Protein AF-A0A9W9SV55-F1 (afdb_monomer_lite)

Secondary structure (DSSP, 8-state):
--EEEE-SSSS--SS--HHHHHHHHHHHHTT-EEEEEEE-TT--HHHHHHHHHHHHHHHGGG--EEEEES--SS--GGGHHHHHHHHHHHHHHHHSTT-EEEE--SSPPPTT---SSEE---

InterPro domains:
  IPR021986 Spherulation-specific family 4 [PF12138] (4-113)
  IPR021986 Spherulation-specific family 4 [PTHR35040] (4-114)

Radius of gyration: 14.02 Å; chains: 1; bounding box: 30×27×41 Å

pLDDT: mean 90.69, std 10.26, range [55.62, 98.62]

Structure (mmCIF, N/CA/C/O backbone):
data_AF-A0A9W9SV55-F1
#
_entry.id   AF-A0A9W9SV55-F1
#
loop_
_atom_site.group_PDB
_atom_site.id
_atom_site.type_symbol
_atom_site.label_atom_id
_atom_site.label_alt_id
_atom_site.label_comp_id
_atom_site.label_asym_id
_atom_site.label_entity_id
_atom_site.label_seq_id
_atom_site.pdbx_PDB_ins_code
_atom_site.Cartn_x
_atom_site.Cartn_y
_atom_site.Cartn_z
_atom_site.occupancy
_atom_site.B_iso_or_equiv
_atom_site.auth_seq_id
_atom_site.auth_comp_id
_atom_site.auth_asym_id
_atom_site.auth_atom_id
_atom_site.pdbx_PDB_model_num
ATOM 1 N N . MET A 1 1 ? -12.449 13.318 -0.920 1.00 83.31 1 MET A N 1
ATOM 2 C CA . MET A 1 1 ? -12.155 12.550 0.307 1.00 83.31 1 MET A CA 1
ATOM 3 C C . MET A 1 1 ? -10.672 12.723 0.610 1.00 83.31 1 MET A C 1
ATOM 5 O O . MET A 1 1 ? -9.902 12.507 -0.317 1.00 83.31 1 MET A O 1
ATOM 9 N N . PRO A 1 2 ? -10.253 13.192 1.797 1.00 92.69 2 PRO A N 1
ATOM 10 C CA . PRO A 1 2 ? -8.830 13.351 2.102 1.00 92.69 2 PRO A CA 1
ATOM 11 C C . PRO A 1 2 ? -8.115 11.997 2.193 1.00 92.69 2 PRO A C 1
ATOM 13 O O . PRO A 1 2 ? -8.686 11.036 2.712 1.00 92.69 2 PRO A O 1
ATOM 16 N N . ILE A 1 3 ? -6.866 11.955 1.733 1.00 94.88 3 ILE A N 1
ATOM 17 C CA . ILE A 1 3 ? -5.961 10.811 1.877 1.00 94.88 3 ILE A CA 1
ATOM 18 C C . ILE A 1 3 ? -4.913 11.163 2.939 1.00 94.88 3 ILE A C 1
ATOM 20 O O . ILE A 1 3 ? -4.384 12.274 2.943 1.00 94.88 3 ILE A O 1
ATOM 24 N N . LEU A 1 4 ? -4.641 10.233 3.851 1.00 96.88 4 LEU A N 1
ATOM 25 C CA . LEU A 1 4 ? -3.572 10.307 4.845 1.00 96.88 4 LEU A CA 1
ATOM 26 C C . LEU A 1 4 ? -2.573 9.184 4.576 1.00 96.88 4 LEU A C 1
ATOM 28 O O . LEU A 1 4 ? -2.987 8.082 4.232 1.00 96.88 4 LEU A O 1
ATOM 32 N N . VAL A 1 5 ? -1.283 9.436 4.784 1.00 97.50 5 VAL A N 1
ATOM 33 C CA . VAL A 1 5 ? -0.247 8.397 4.711 1.00 97.50 5 VAL A CA 1
ATOM 34 C C . VAL A 1 5 ? 0.254 8.116 6.124 1.00 97.50 5 VAL A C 1
ATOM 36 O O . VAL A 1 5 ? 0.765 9.012 6.794 1.00 97.50 5 VAL A O 1
ATOM 39 N N . ALA A 1 6 ? 0.075 6.883 6.590 1.00 97.88 6 ALA A N 1
ATOM 40 C CA . ALA A 1 6 ? 0.632 6.400 7.843 1.00 97.88 6 ALA A CA 1
ATOM 41 C C . ALA A 1 6 ? 2.058 5.906 7.589 1.00 97.88 6 ALA A C 1
ATOM 43 O O . ALA A 1 6 ? 2.272 4.961 6.833 1.00 97.88 6 ALA A O 1
ATOM 44 N N . ASN A 1 7 ? 3.030 6.551 8.225 1.00 96.94 7 ASN A N 1
ATOM 45 C CA . ASN A 1 7 ? 4.434 6.170 8.169 1.00 96.94 7 ASN A CA 1
ATOM 46 C C . ASN A 1 7 ? 5.009 6.201 9.591 1.00 96.94 7 ASN A C 1
ATOM 48 O O . ASN A 1 7 ? 5.315 7.275 10.101 1.00 96.94 7 ASN A O 1
ATOM 52 N N . LEU A 1 8 ? 5.109 5.036 10.237 1.00 93.75 8 LEU A N 1
ATOM 53 C CA . LEU A 1 8 ? 5.601 4.940 11.613 1.00 93.75 8 LEU A CA 1
ATOM 54 C C . LEU A 1 8 ? 7.131 4.999 11.651 1.00 93.75 8 LEU A C 1
ATOM 56 O O . LEU A 1 8 ? 7.713 5.890 12.261 1.00 93.75 8 LEU A O 1
ATOM 60 N N . VAL A 1 9 ? 7.780 4.050 10.971 1.00 93.12 9 VAL A N 1
ATOM 61 C CA . VAL A 1 9 ? 9.247 3.893 10.954 1.00 93.12 9 VAL A CA 1
ATOM 62 C C . VAL A 1 9 ? 9.760 3.561 9.548 1.00 93.12 9 VAL A C 1
ATOM 64 O O . VAL A 1 9 ? 10.578 2.662 9.359 1.00 93.12 9 VAL A O 1
ATOM 67 N N . ASN A 1 10 ? 9.249 4.272 8.538 1.00 92.2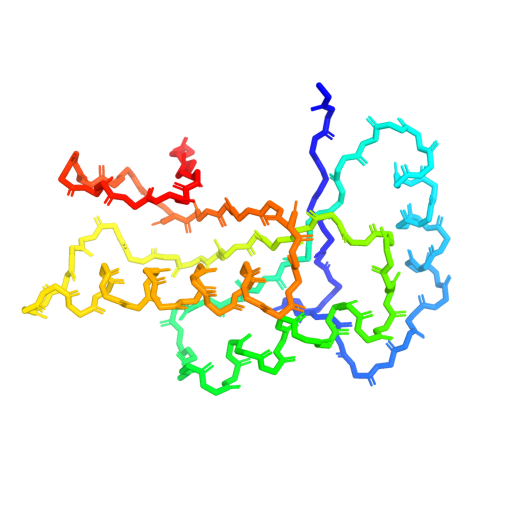5 10 ASN A N 1
ATOM 68 C CA . ASN A 1 10 ? 9.421 3.991 7.101 1.00 92.25 10 ASN A CA 1
ATOM 69 C C . ASN A 1 10 ? 8.839 2.638 6.659 1.00 92.25 10 ASN A C 1
ATOM 71 O O . ASN A 1 10 ? 9.282 2.080 5.656 1.00 92.25 10 ASN A O 1
ATOM 75 N N . ARG A 1 11 ? 7.879 2.116 7.441 1.00 92.38 11 ARG A N 1
ATOM 76 C CA . ARG A 1 11 ? 7.154 0.832 7.319 1.00 92.38 11 ARG A CA 1
ATOM 77 C C . ARG A 1 11 ? 6.121 0.720 8.484 1.00 92.38 11 ARG A C 1
ATOM 79 O O . ARG A 1 11 ? 6.122 1.624 9.331 1.00 92.38 11 ARG A O 1
ATOM 86 N N . PRO A 1 12 ? 5.296 -0.349 8.600 1.00 92.38 12 PRO A N 1
ATOM 87 C CA . PRO A 1 12 ? 4.288 -0.499 9.674 1.00 92.38 12 PRO A CA 1
ATOM 88 C C . PRO A 1 12 ? 4.826 -0.786 11.087 1.00 92.38 12 PRO A C 1
ATOM 90 O O . PRO A 1 12 ? 4.038 -0.857 12.023 1.00 92.38 12 PRO A O 1
ATOM 93 N N . ASP A 1 13 ? 6.143 -0.954 11.241 1.00 93.75 13 ASP A N 1
ATOM 94 C CA . ASP A 1 13 ? 6.787 -1.621 12.385 1.00 93.75 13 ASP A CA 1
ATOM 95 C C . ASP A 1 13 ? 6.397 -3.116 12.492 1.00 93.75 13 ASP A C 1
ATOM 97 O O . ASP A 1 13 ? 5.969 -3.723 11.512 1.00 93.75 13 ASP A O 1
ATOM 101 N N . SER A 1 14 ? 6.653 -3.745 13.638 1.00 93.88 14 SER A N 1
ATOM 102 C CA . SER A 1 14 ? 6.505 -5.184 13.903 1.00 93.88 14 SER A CA 1
ATOM 103 C C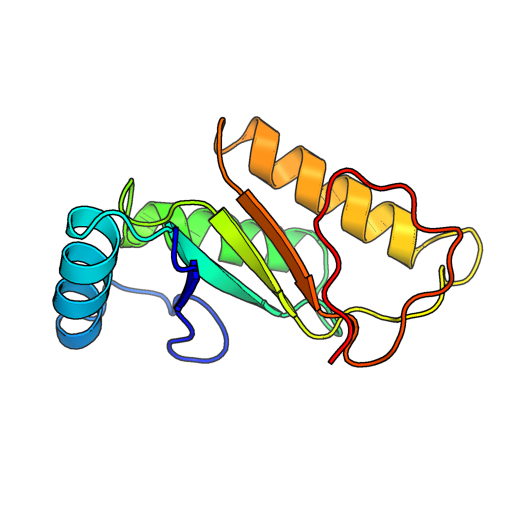 . SER A 1 14 ? 5.415 -5.512 14.928 1.00 93.88 14 SER A C 1
ATOM 105 O O . SER A 1 14 ? 5.117 -6.683 15.162 1.00 93.88 14 SER A O 1
ATOM 107 N N . ALA A 1 15 ? 4.816 -4.490 15.540 1.00 96.38 15 ALA A N 1
ATOM 108 C CA . ALA A 1 15 ? 3.738 -4.604 16.509 1.00 96.38 15 ALA A CA 1
ATOM 109 C C . ALA A 1 15 ? 2.841 -3.364 16.441 1.00 96.38 15 ALA A C 1
ATOM 111 O O . ALA A 1 15 ? 3.250 -2.315 15.948 1.00 96.38 15 ALA A O 1
ATOM 112 N N . VAL A 1 16 ? 1.618 -3.482 16.963 1.00 96.94 16 VAL A N 1
ATOM 113 C CA . VAL A 1 16 ? 0.698 -2.345 17.052 1.00 96.94 16 VAL A CA 1
ATOM 114 C C . VAL A 1 16 ? 1.286 -1.293 17.985 1.00 96.94 16 VAL A C 1
ATOM 116 O O . VAL A 1 16 ? 1.451 -1.537 19.180 1.00 96.94 16 VAL A O 1
ATOM 119 N N . ASP A 1 17 ? 1.533 -0.105 17.449 1.00 95.75 17 ASP A N 1
ATOM 120 C CA . ASP A 1 17 ? 1.794 1.084 18.252 1.00 95.75 17 ASP A CA 1
ATOM 121 C C . ASP A 1 17 ? 0.461 1.695 18.721 1.00 95.75 17 ASP A C 1
ATOM 123 O O . ASP A 1 17 ? -0.383 2.089 17.904 1.00 95.75 17 ASP A O 1
ATOM 127 N N . SER A 1 18 ? 0.253 1.751 20.040 1.00 94.12 18 SER A N 1
ATOM 128 C CA . SER A 1 18 ? -0.992 2.233 20.649 1.00 94.12 18 SER A CA 1
ATOM 129 C C . SER A 1 18 ? -1.252 3.719 20.411 1.00 94.12 18 SER A C 1
ATOM 131 O O . SER A 1 18 ? -2.413 4.124 20.288 1.00 94.12 18 SER A O 1
ATOM 133 N N . ASP A 1 19 ? -0.197 4.529 20.320 1.00 91.94 19 ASP A N 1
ATOM 134 C CA . ASP A 1 19 ? -0.322 5.968 20.096 1.00 91.94 19 ASP A CA 1
ATOM 135 C C . ASP A 1 19 ? -0.810 6.219 18.663 1.00 91.94 19 ASP A C 1
ATOM 137 O O . ASP A 1 19 ? -1.750 6.994 18.432 1.00 91.94 19 ASP A O 1
ATOM 141 N N . TRP A 1 20 ? -0.256 5.478 17.699 1.00 95.31 20 TRP A N 1
ATOM 142 C CA . TRP A 1 20 ? -0.665 5.561 16.296 1.00 95.31 20 TRP A CA 1
ATOM 143 C C . TRP A 1 20 ? -2.001 4.882 16.003 1.00 95.31 20 TRP A C 1
ATOM 145 O O . TRP A 1 20 ? -2.764 5.398 15.181 1.00 95.31 20 TRP A O 1
ATOM 155 N N . GLN A 1 21 ? -2.348 3.791 16.693 1.00 96.75 21 GLN A N 1
ATOM 156 C CA . GLN A 1 21 ? -3.627 3.098 16.494 1.00 96.75 21 GLN A CA 1
ATOM 157 C C . GLN A 1 21 ? -4.817 4.051 16.669 1.00 96.75 21 GLN A C 1
ATOM 159 O O . GLN A 1 21 ? -5.738 4.063 15.845 1.00 96.75 21 GLN A O 1
ATOM 164 N N . GLY A 1 22 ? -4.784 4.907 17.696 1.00 96.12 22 GLY A N 1
ATOM 165 C CA . GLY A 1 22 ? -5.831 5.902 17.925 1.00 96.12 22 GLY A CA 1
ATOM 166 C C . GLY A 1 22 ? -5.923 6.943 16.803 1.00 96.12 22 GLY A C 1
ATOM 167 O O . GLY A 1 22 ? -7.024 7.338 16.414 1.00 96.12 22 GLY A O 1
ATOM 168 N N . VAL A 1 23 ? -4.785 7.386 16.262 1.00 95.69 23 VAL A N 1
ATOM 169 C CA . VAL A 1 23 ? -4.733 8.345 15.144 1.00 95.69 23 VAL A CA 1
ATOM 170 C C . VAL A 1 23 ? -5.290 7.722 13.864 1.00 95.69 23 VAL A C 1
ATOM 172 O O . VAL A 1 23 ? -6.145 8.333 13.217 1.00 95.69 23 VAL A O 1
ATOM 175 N N . ILE A 1 24 ? -4.860 6.502 13.537 1.00 97.50 24 ILE A N 1
ATOM 176 C CA . ILE A 1 24 ? -5.286 5.754 12.347 1.00 97.50 24 ILE A CA 1
ATOM 177 C C . ILE A 1 24 ? -6.794 5.475 12.400 1.00 97.50 24 ILE A C 1
ATOM 179 O O . ILE A 1 24 ? -7.509 5.818 11.459 1.00 97.50 24 ILE A O 1
ATOM 183 N N . THR A 1 25 ? -7.299 4.980 13.535 1.00 97.25 25 THR A N 1
ATOM 184 C CA . THR A 1 25 ? -8.735 4.702 13.737 1.00 97.25 25 THR A CA 1
ATOM 185 C C . THR A 1 25 ? -9.583 5.962 13.551 1.00 97.25 25 THR A C 1
ATOM 187 O O . THR A 1 25 ? -10.591 5.949 12.844 1.00 97.25 25 THR A O 1
ATOM 190 N N . ARG A 1 26 ? -9.172 7.095 14.141 1.00 96.75 26 ARG A N 1
ATOM 191 C CA . ARG A 1 26 ? -9.886 8.371 13.954 1.00 96.75 26 ARG A CA 1
ATOM 192 C C . ARG A 1 26 ? -9.837 8.847 12.505 1.00 96.75 26 ARG A C 1
ATOM 194 O O . ARG A 1 26 ? -10.815 9.424 12.033 1.00 96.75 26 ARG A O 1
ATOM 201 N N . GLY A 1 27 ? -8.716 8.635 11.814 1.00 96.06 27 GLY A N 1
ATOM 202 C CA . GLY A 1 27 ? -8.570 8.931 10.391 1.00 96.06 27 GLY A CA 1
ATOM 203 C C . GLY A 1 27 ? -9.599 8.171 9.558 1.00 96.06 27 GLY A C 1
ATOM 204 O O . GLY A 1 27 ? -10.435 8.807 8.913 1.00 96.06 27 GLY A O 1
ATOM 205 N N . ALA A 1 28 ? -9.580 6.841 9.653 1.00 96.06 28 ALA A N 1
ATOM 206 C CA . ALA A 1 28 ? -10.488 5.949 8.934 1.00 96.06 28 ALA A CA 1
ATOM 207 C C . ALA A 1 28 ? -11.967 6.243 9.251 1.00 96.06 28 ALA A C 1
ATOM 209 O O . ALA A 1 28 ? -12.782 6.409 8.344 1.00 96.06 28 ALA A O 1
ATOM 210 N N . GLY A 1 29 ? -12.306 6.438 10.531 1.00 96.12 29 GLY A N 1
ATOM 211 C CA . GLY A 1 29 ? -13.670 6.761 10.966 1.00 96.12 29 GLY A CA 1
ATOM 212 C C . GLY A 1 29 ? -14.185 8.144 10.535 1.00 96.12 29 GLY A C 1
ATOM 213 O O . GLY A 1 29 ? -15.381 8.405 10.630 1.00 96.12 29 GLY A O 1
ATOM 214 N N . SER A 1 30 ? -13.319 9.037 10.039 1.00 95.06 30 SER A N 1
ATOM 215 C CA . SER A 1 30 ? -13.681 10.411 9.644 1.00 95.06 30 SER A CA 1
ATOM 216 C C . SER A 1 30 ? -13.848 10.588 8.130 1.00 95.06 30 SER A C 1
ATOM 218 O O . SER A 1 30 ? -13.601 11.679 7.612 1.00 95.06 30 SER A O 1
ATOM 220 N N . SER A 1 31 ? -14.238 9.533 7.403 1.00 90.00 31 SER A N 1
ATOM 221 C CA . SER A 1 31 ? -14.341 9.549 5.931 1.00 90.00 31 SER A CA 1
ATOM 222 C C . SER A 1 31 ? -13.035 9.984 5.250 1.00 90.00 31 SER A C 1
ATOM 224 O O . SER A 1 31 ? -13.047 10.767 4.299 1.00 90.00 31 SER A O 1
ATOM 226 N N . LYS A 1 32 ? -11.891 9.527 5.768 1.00 95.81 32 LYS A N 1
ATOM 227 C CA . LYS A 1 32 ? -10.580 9.671 5.123 1.00 95.81 32 LYS A CA 1
ATOM 228 C C . LYS A 1 32 ? -10.077 8.286 4.748 1.00 95.81 32 LYS A C 1
ATOM 230 O O . LYS A 1 32 ? -10.387 7.315 5.430 1.00 95.81 32 LYS A O 1
ATOM 235 N N . ILE A 1 33 ? -9.265 8.215 3.703 1.00 97.12 33 ILE A N 1
ATOM 236 C CA . ILE A 1 33 ? -8.544 6.990 3.353 1.00 97.12 33 ILE A CA 1
ATOM 237 C C . ILE A 1 33 ? -7.167 7.082 4.004 1.00 97.12 33 ILE A C 1
ATOM 239 O O . ILE A 1 33 ? -6.435 8.038 3.749 1.00 97.12 33 ILE A O 1
ATOM 243 N N . VAL A 1 34 ? -6.819 6.118 4.854 1.00 98.31 34 VAL A N 1
ATOM 244 C CA . VAL A 1 34 ? -5.470 5.999 5.421 1.00 98.31 34 VAL A CA 1
ATOM 245 C C . VAL A 1 34 ? -4.699 4.971 4.601 1.00 98.31 34 VAL A C 1
ATOM 247 O O . VAL A 1 34 ? -5.149 3.837 4.465 1.00 98.31 34 VAL A O 1
ATOM 250 N N . LEU A 1 35 ? -3.560 5.366 4.042 1.00 98.62 35 LEU A N 1
ATOM 251 C CA . LEU A 1 35 ? -2.667 4.497 3.282 1.00 98.62 35 LEU A CA 1
ATOM 252 C C . LEU A 1 35 ? -1.451 4.130 4.129 1.00 98.62 35 LEU A C 1
ATOM 254 O O . LEU A 1 35 ? -0.823 5.015 4.709 1.00 98.62 35 LEU A O 1
ATOM 258 N N . GLY A 1 36 ? -1.100 2.849 4.177 1.00 98.50 36 GLY A N 1
ATOM 259 C CA . GLY A 1 36 ? 0.144 2.391 4.788 1.00 98.50 36 GLY A CA 1
ATOM 260 C C . GLY A 1 36 ? 1.345 2.706 3.898 1.00 98.50 36 GLY A C 1
ATOM 261 O O . GLY A 1 36 ? 1.323 2.414 2.704 1.00 98.50 36 GLY A O 1
ATOM 262 N N . TYR A 1 37 ? 2.390 3.305 4.461 1.00 98.00 37 TYR A N 1
ATOM 263 C CA . TYR A 1 37 ? 3.639 3.584 3.754 1.00 98.00 37 TYR A CA 1
ATOM 264 C C . TYR A 1 37 ? 4.453 2.306 3.524 1.00 98.00 37 TYR A C 1
ATOM 266 O O . TYR A 1 37 ? 4.731 1.566 4.473 1.00 98.00 37 TYR A O 1
ATOM 274 N N . VAL A 1 38 ? 4.900 2.083 2.289 1.00 97.81 38 VAL A N 1
ATOM 275 C CA . VAL A 1 38 ? 5.816 0.994 1.930 1.00 97.81 38 VAL A CA 1
ATOM 276 C C . VAL A 1 38 ? 6.939 1.534 1.052 1.00 97.81 38 VAL A C 1
ATOM 278 O O . VAL A 1 38 ? 6.708 2.112 -0.007 1.00 97.81 38 VAL A O 1
ATOM 281 N N . ARG A 1 39 ? 8.179 1.315 1.486 1.00 94.62 39 ARG A N 1
ATOM 282 C CA . ARG A 1 39 ? 9.384 1.720 0.759 1.00 94.62 39 ARG A CA 1
ATOM 283 C C . ARG A 1 39 ? 9.682 0.738 -0.376 1.00 94.62 39 ARG A C 1
ATOM 285 O O . ARG A 1 39 ? 9.750 -0.461 -0.124 1.00 94.62 39 ARG A O 1
ATOM 292 N N . THR A 1 40 ? 9.922 1.209 -1.601 1.00 91.94 40 THR A N 1
ATOM 293 C CA . THR A 1 40 ? 10.171 0.312 -2.753 1.00 91.94 40 THR A CA 1
ATOM 294 C C . THR A 1 40 ? 11.603 0.343 -3.292 1.00 91.94 40 THR A C 1
ATOM 296 O O . THR A 1 40 ? 12.086 -0.684 -3.769 1.00 91.94 40 THR A O 1
ATOM 299 N N . GLY A 1 41 ? 12.326 1.461 -3.151 1.00 80.56 41 GLY A N 1
ATOM 300 C CA . GLY A 1 41 ? 13.585 1.733 -3.864 1.00 80.56 41 GLY A CA 1
ATOM 301 C C . GLY A 1 41 ? 14.757 0.763 -3.635 1.00 80.56 41 GLY A C 1
ATOM 302 O O . GLY A 1 41 ? 15.659 0.694 -4.470 1.00 80.56 41 GLY A O 1
ATOM 303 N N . TYR A 1 42 ? 14.748 -0.025 -2.552 1.00 70.75 42 TYR A N 1
ATOM 304 C CA . TYR A 1 42 ? 15.847 -0.939 -2.183 1.00 70.75 42 TYR A CA 1
ATOM 305 C C . TYR A 1 42 ? 15.397 -2.351 -1.788 1.00 70.75 42 TYR A C 1
ATOM 307 O O . TYR A 1 42 ? 16.224 -3.174 -1.391 1.00 70.75 42 TYR A O 1
ATOM 315 N N . LEU A 1 43 ? 14.096 -2.633 -1.844 1.00 72.38 43 LEU A N 1
ATOM 316 C CA . LEU A 1 43 ? 13.528 -3.866 -1.307 1.00 72.38 43 LEU A CA 1
ATOM 317 C C . LEU A 1 43 ? 13.236 -4.868 -2.428 1.00 72.38 43 LEU A C 1
ATOM 319 O O . LEU A 1 43 ? 12.791 -4.509 -3.515 1.00 72.38 43 LEU A O 1
ATOM 323 N N . GLY A 1 44 ? 13.480 -6.152 -2.159 1.00 88.06 44 GLY A N 1
ATOM 324 C CA . GLY A 1 44 ? 12.951 -7.231 -2.995 1.00 88.06 44 GLY A CA 1
ATOM 325 C C . GLY A 1 44 ? 11.437 -7.372 -2.809 1.00 88.06 44 GLY A C 1
ATOM 326 O O . GLY A 1 44 ? 10.904 -6.980 -1.771 1.00 88.06 44 GLY A O 1
ATOM 327 N N . THR A 1 45 ? 10.751 -7.983 -3.780 1.00 94.06 45 THR A N 1
ATOM 328 C CA . THR A 1 45 ? 9.285 -8.163 -3.763 1.00 94.06 45 THR A CA 1
ATOM 329 C C . THR A 1 45 ? 8.773 -8.774 -2.461 1.00 94.06 45 THR A C 1
ATOM 331 O O . THR A 1 45 ? 7.840 -8.239 -1.879 1.00 94.06 45 THR A O 1
ATOM 334 N N . ALA A 1 46 ? 9.441 -9.805 -1.938 1.00 95.12 46 ALA A N 1
ATOM 335 C CA . ALA A 1 46 ? 9.045 -10.465 -0.692 1.00 95.12 46 ALA A CA 1
ATOM 336 C C . ALA A 1 46 ? 8.982 -9.510 0.513 1.00 95.12 46 ALA A C 1
ATOM 338 O O . ALA A 1 46 ? 8.113 -9.647 1.366 1.00 95.12 46 ALA A O 1
ATOM 339 N N . ARG A 1 47 ? 9.883 -8.521 0.583 1.00 94.81 47 ARG A N 1
ATOM 340 C CA . ARG A 1 47 ? 9.880 -7.548 1.680 1.00 94.81 47 ARG A CA 1
ATOM 341 C C . ARG A 1 47 ? 8.780 -6.500 1.505 1.00 94.81 47 ARG A C 1
ATOM 343 O O . ARG A 1 47 ? 8.193 -6.070 2.490 1.00 94.81 47 ARG A O 1
ATOM 350 N N . ILE A 1 48 ? 8.491 -6.117 0.262 1.00 97.69 48 ILE A N 1
ATOM 351 C CA . ILE A 1 48 ? 7.370 -5.225 -0.058 1.00 97.69 48 ILE A CA 1
ATOM 352 C C . ILE A 1 48 ? 6.045 -5.902 0.318 1.00 97.69 48 ILE A C 1
ATOM 354 O O . ILE A 1 48 ? 5.214 -5.281 0.968 1.00 97.69 48 ILE A O 1
ATOM 358 N N . GLU A 1 49 ? 5.873 -7.177 -0.035 1.00 98.19 49 GLU A N 1
ATOM 359 C CA . GLU A 1 49 ? 4.708 -7.990 0.344 1.00 98.19 49 GLU A CA 1
ATOM 360 C C . GLU A 1 49 ? 4.554 -8.103 1.865 1.00 98.19 49 GLU A C 1
ATOM 362 O O . GLU A 1 49 ? 3.466 -7.865 2.384 1.00 98.19 49 GLU A O 1
ATOM 367 N N . GLU A 1 50 ? 5.649 -8.387 2.580 1.00 97.50 50 GLU A N 1
ATOM 368 C CA . GLU A 1 50 ? 5.659 -8.448 4.046 1.00 97.50 50 GLU A CA 1
ATOM 369 C C . GLU A 1 50 ? 5.172 -7.132 4.666 1.00 97.50 50 GLU A C 1
ATOM 371 O O . GLU A 1 50 ? 4.309 -7.148 5.542 1.00 97.50 50 GLU A O 1
ATOM 376 N N . ASP A 1 51 ? 5.687 -5.990 4.202 1.00 98.19 51 ASP A N 1
ATOM 377 C CA . ASP A 1 51 ? 5.288 -4.688 4.737 1.00 98.19 51 ASP A CA 1
ATOM 378 C C . ASP A 1 51 ? 3.830 -4.340 4.351 1.00 98.19 51 ASP A C 1
ATOM 380 O O . ASP A 1 51 ? 3.113 -3.775 5.177 1.00 98.19 51 ASP A O 1
ATOM 384 N N . ILE A 1 52 ? 3.351 -4.715 3.152 1.00 98.50 52 ILE A N 1
ATOM 385 C CA . ILE A 1 52 ? 1.928 -4.585 2.770 1.00 98.50 52 ILE A CA 1
ATOM 386 C C . ILE A 1 52 ? 1.054 -5.354 3.762 1.00 98.50 52 ILE A C 1
ATOM 388 O O . ILE A 1 52 ? 0.159 -4.775 4.376 1.00 98.50 52 ILE A O 1
ATOM 392 N N . ASP A 1 53 ? 1.314 -6.647 3.942 1.00 98.44 53 ASP A N 1
ATOM 393 C CA . ASP A 1 53 ? 0.466 -7.510 4.764 1.00 98.44 53 ASP A CA 1
ATOM 394 C C . ASP A 1 53 ? 0.551 -7.152 6.248 1.00 98.44 53 ASP A C 1
ATOM 396 O O . ASP A 1 53 ? -0.437 -7.278 6.977 1.00 98.44 53 ASP A O 1
ATOM 400 N N . MET A 1 54 ? 1.697 -6.641 6.701 1.00 98.50 54 MET A N 1
ATOM 401 C CA . MET A 1 54 ? 1.871 -6.187 8.076 1.00 98.50 54 MET A CA 1
ATOM 402 C C . MET A 1 54 ? 0.992 -4.969 8.393 1.00 98.50 54 MET A C 1
ATOM 404 O O . MET A 1 54 ? 0.401 -4.925 9.471 1.00 98.50 54 MET A O 1
ATOM 408 N N . TRP A 1 55 ? 0.803 -4.025 7.461 1.00 98.62 55 TRP A N 1
ATOM 409 C CA . TRP A 1 55 ? -0.142 -2.915 7.668 1.00 98.62 55 TRP A CA 1
ATOM 410 C C . TRP A 1 55 ? -1.558 -3.414 7.971 1.00 98.62 55 TRP A C 1
ATOM 412 O O . TRP A 1 55 ? -2.169 -2.985 8.954 1.00 98.62 55 TRP A O 1
ATOM 422 N N . TYR A 1 56 ? -2.061 -4.349 7.165 1.00 98.50 56 TYR A N 1
ATOM 423 C CA . TYR A 1 56 ? -3.397 -4.918 7.358 1.00 98.50 56 TYR A CA 1
ATOM 424 C C . TYR A 1 56 ? -3.467 -5.841 8.577 1.00 98.50 56 TYR A C 1
ATOM 426 O O . TYR A 1 56 ? -4.482 -5.859 9.266 1.00 98.50 56 TYR A O 1
ATOM 434 N N . THR A 1 57 ? -2.387 -6.551 8.905 1.00 98.31 57 THR A N 1
ATOM 435 C CA . THR A 1 57 ? -2.316 -7.395 10.108 1.00 98.31 57 THR A CA 1
ATOM 436 C C . THR A 1 57 ? -2.410 -6.563 11.387 1.00 98.31 57 THR A C 1
ATOM 438 O O . THR A 1 57 ? -3.129 -6.936 12.313 1.00 98.31 57 THR A O 1
ATOM 441 N N . LEU A 1 58 ? -1.702 -5.432 11.453 1.00 98.25 58 LEU A N 1
ATOM 442 C CA . LEU A 1 58 ? -1.630 -4.607 12.661 1.00 98.25 58 LEU A CA 1
ATOM 443 C C . LEU A 1 58 ? -2.836 -3.670 12.819 1.00 98.25 58 LEU A C 1
ATOM 445 O O . LEU A 1 58 ? -3.294 -3.443 13.940 1.00 98.25 58 LEU A O 1
ATOM 449 N N . TYR A 1 59 ? -3.359 -3.123 11.719 1.00 98.06 59 TYR A N 1
ATOM 450 C CA . TYR A 1 59 ? -4.357 -2.044 11.767 1.00 98.06 59 TYR A CA 1
ATOM 451 C C . TYR A 1 59 ? -5.693 -2.379 11.085 1.00 98.06 59 TYR A C 1
ATOM 453 O O . TYR A 1 59 ? -6.660 -1.622 11.242 1.00 98.06 59 TYR A O 1
ATOM 461 N N . GLY A 1 60 ? -5.782 -3.525 10.401 1.00 96.44 60 GLY A N 1
ATOM 462 C CA . GLY A 1 60 ? -7.013 -4.059 9.819 1.00 96.44 60 GLY A CA 1
ATOM 463 C C . GLY A 1 60 ? -7.657 -3.129 8.794 1.00 96.44 60 GLY A C 1
ATOM 464 O O . GLY A 1 60 ? -6.982 -2.431 8.039 1.00 96.44 60 GLY A O 1
ATOM 465 N N . GLU A 1 61 ? -8.989 -3.080 8.816 1.00 95.88 61 GLU A N 1
ATOM 466 C CA . GLU A 1 61 ? -9.820 -2.276 7.905 1.00 95.88 61 GLU A CA 1
ATOM 467 C C . GLU A 1 61 ? -9.607 -0.758 8.034 1.00 95.88 61 GLU A C 1
ATOM 469 O O . GLU A 1 61 ? -10.081 0.009 7.197 1.00 95.88 61 GLU A O 1
ATOM 474 N N . ASN A 1 62 ? -8.879 -0.294 9.058 1.00 97.56 62 ASN A N 1
ATOM 475 C CA . ASN A 1 62 ? -8.515 1.119 9.154 1.00 97.56 62 ASN A CA 1
ATOM 476 C C . ASN A 1 62 ? -7.453 1.525 8.120 1.00 97.56 62 ASN A C 1
ATOM 478 O O . ASN A 1 62 ? -7.220 2.720 7.932 1.00 97.56 62 ASN A O 1
ATOM 482 N N . ILE A 1 63 ? -6.810 0.557 7.462 1.00 98.44 63 ILE A N 1
ATOM 483 C CA . ILE A 1 63 ? -5.946 0.780 6.306 1.00 98.44 63 ILE A CA 1
ATOM 484 C C . ILE A 1 63 ? -6.789 0.612 5.047 1.00 98.44 63 ILE A C 1
ATOM 486 O O . ILE A 1 63 ? -7.261 -0.473 4.725 1.00 98.44 63 ILE A O 1
ATOM 490 N N . GLY A 1 64 ? -6.975 1.710 4.323 1.00 97.81 64 GLY A N 1
ATOM 491 C CA . GLY A 1 64 ? -7.717 1.725 3.067 1.00 97.81 64 GLY A CA 1
ATOM 492 C C . GLY A 1 64 ? -6.849 1.445 1.843 1.00 97.81 64 GLY A C 1
ATOM 493 O O . GLY A 1 64 ? -7.371 1.401 0.734 1.00 97.81 64 GLY A O 1
ATOM 494 N N . GLY A 1 65 ? -5.532 1.308 1.993 1.00 98.19 65 GLY A N 1
ATOM 495 C CA . GLY A 1 65 ? -4.634 1.092 0.866 1.00 98.19 65 GLY A CA 1
ATOM 496 C C . GLY A 1 65 ? -3.158 1.236 1.210 1.00 98.19 65 GLY A C 1
ATOM 497 O O . GLY A 1 65 ? -2.785 1.355 2.374 1.00 98.19 65 GLY A O 1
ATOM 498 N N . ILE A 1 66 ? -2.321 1.256 0.176 1.00 98.44 66 ILE A N 1
ATOM 499 C CA . ILE A 1 66 ? -0.864 1.339 0.282 1.00 98.44 66 ILE A CA 1
ATOM 500 C C . ILE A 1 66 ? -0.333 2.528 -0.520 1.00 98.44 66 ILE A C 1
ATOM 502 O O . ILE A 1 66 ? -0.749 2.781 -1.654 1.00 98.44 66 ILE A O 1
ATOM 506 N N . PHE A 1 67 ? 0.600 3.251 0.091 1.00 97.69 67 PHE A N 1
ATOM 507 C CA . PHE A 1 67 ? 1.411 4.287 -0.530 1.00 97.69 67 PHE A CA 1
ATOM 508 C C . PHE A 1 67 ? 2.828 3.739 -0.726 1.00 97.69 67 PHE A C 1
ATOM 510 O O . PHE A 1 67 ? 3.577 3.569 0.236 1.00 97.69 67 PHE A O 1
ATOM 517 N N . PHE A 1 68 ? 3.171 3.435 -1.972 1.00 96.12 68 PHE A N 1
ATOM 518 C CA . PHE A 1 68 ? 4.496 3.011 -2.395 1.00 96.12 68 PHE A CA 1
ATOM 519 C C . PHE A 1 68 ? 5.386 4.233 -2.593 1.00 96.12 68 PHE A C 1
ATOM 521 O O . PHE A 1 68 ? 5.091 5.082 -3.430 1.00 96.12 68 PHE A O 1
ATOM 528 N N . ASP A 1 69 ? 6.479 4.313 -1.846 1.00 94.69 69 ASP A N 1
ATOM 529 C CA . ASP A 1 69 ? 7.425 5.423 -1.921 1.00 94.69 69 ASP A CA 1
ATOM 530 C C . ASP A 1 69 ? 8.768 4.997 -2.513 1.00 94.69 69 ASP A C 1
ATOM 532 O O . ASP A 1 69 ? 9.095 3.804 -2.579 1.00 94.69 69 ASP A O 1
ATOM 536 N N . GLU A 1 70 ? 9.556 5.994 -2.911 1.00 92.25 70 GLU A N 1
ATOM 537 C CA . GLU A 1 70 ? 10.865 5.828 -3.547 1.00 92.25 70 GLU A CA 1
ATOM 538 C C . GLU A 1 70 ? 10.816 5.009 -4.843 1.00 92.25 70 GLU A C 1
ATOM 540 O O . GLU A 1 70 ? 11.704 4.198 -5.123 1.00 92.25 70 GLU A O 1
ATOM 545 N N . GLY A 1 71 ? 9.759 5.205 -5.631 1.00 89.88 71 GLY A N 1
ATOM 546 C CA . GLY A 1 71 ? 9.705 4.661 -6.978 1.00 89.88 71 GLY A CA 1
ATOM 547 C C . GLY A 1 71 ? 10.785 5.282 -7.868 1.00 89.88 71 GLY A C 1
ATOM 548 O O . GLY A 1 71 ? 11.122 6.453 -7.753 1.00 89.88 71 GLY A O 1
ATOM 549 N N . TRP A 1 72 ? 11.309 4.494 -8.792 1.00 89.25 72 TRP A N 1
ATOM 550 C CA . TRP A 1 72 ? 12.093 4.945 -9.934 1.00 89.25 72 TRP A CA 1
ATOM 551 C C . TRP A 1 72 ? 11.191 5.569 -11.016 1.00 89.25 72 TRP A C 1
ATOM 553 O O . TRP A 1 72 ? 10.205 4.928 -11.404 1.00 89.25 72 TRP A O 1
ATOM 563 N N . PRO A 1 73 ? 11.521 6.774 -11.525 1.00 85.94 73 PRO A N 1
ATOM 564 C CA . PRO A 1 73 ? 10.738 7.481 -12.544 1.00 85.94 73 PRO A CA 1
ATOM 565 C C . PRO A 1 73 ? 10.891 6.907 -13.962 1.00 85.94 73 PRO A C 1
ATOM 567 O O . PRO A 1 73 ? 10.060 7.177 -14.831 1.00 85.94 73 PRO A O 1
ATOM 570 N N . GLU A 1 74 ? 11.938 6.121 -14.226 1.00 86.00 74 GLU A N 1
ATOM 571 C CA . GLU A 1 74 ? 12.175 5.405 -15.483 1.00 86.00 74 GLU A CA 1
ATOM 572 C C . GLU A 1 74 ? 11.639 3.969 -15.445 1.00 86.00 74 GLU A C 1
ATOM 574 O O . GLU A 1 74 ? 11.540 3.386 -14.375 1.00 86.00 74 GLU A O 1
ATOM 579 N N . CYS A 1 75 ? 11.350 3.344 -16.593 1.00 84.94 75 CYS A N 1
ATOM 580 C CA . CYS A 1 75 ? 10.877 1.945 -16.656 1.00 84.94 75 CYS A CA 1
ATOM 581 C C . CYS A 1 75 ? 11.894 0.887 -16.185 1.00 84.94 75 CYS A C 1
ATOM 583 O O . CYS A 1 75 ? 11.511 -0.250 -15.886 1.00 84.94 75 CYS A O 1
ATOM 585 N N . GLY A 1 76 ? 13.183 1.232 -16.149 1.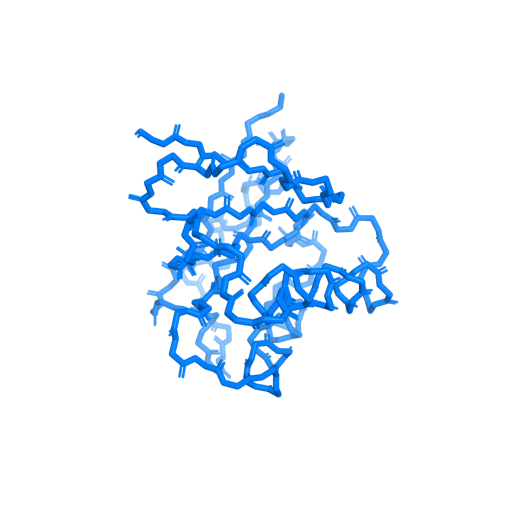00 87.06 76 GLY A N 1
ATOM 586 C CA . GLY A 1 76 ? 14.285 0.281 -16.009 1.00 87.06 76 GLY A CA 1
ATOM 587 C C . GLY A 1 76 ? 14.526 -0.546 -17.281 1.00 87.06 76 GLY A C 1
ATOM 588 O O . GLY A 1 76 ? 13.712 -0.558 -18.205 1.00 87.06 76 GLY A O 1
ATOM 589 N N . ALA A 1 77 ? 15.662 -1.250 -17.336 1.00 90.12 77 ALA A N 1
ATOM 590 C CA . ALA A 1 77 ? 15.952 -2.185 -18.427 1.00 90.12 77 ALA A CA 1
ATOM 591 C C . ALA A 1 77 ? 14.865 -3.271 -18.500 1.00 90.12 77 ALA A C 1
ATOM 593 O O . ALA A 1 77 ? 14.434 -3.775 -17.462 1.00 90.12 77 ALA A O 1
ATOM 594 N N . ASP A 1 78 ? 14.405 -3.587 -19.712 1.00 89.50 78 ASP A N 1
ATOM 595 C CA . ASP A 1 78 ? 13.327 -4.552 -19.971 1.00 89.50 78 ASP A CA 1
ATOM 596 C C . ASP A 1 78 ? 12.057 -4.312 -19.128 1.00 89.50 78 ASP A C 1
ATOM 598 O O . ASP A 1 78 ? 11.382 -5.251 -18.710 1.00 89.50 78 ASP A O 1
ATOM 602 N N . ASN A 1 79 ? 11.725 -3.041 -18.855 1.00 86.81 79 ASN A N 1
ATOM 603 C CA . ASN A 1 79 ? 10.574 -2.627 -18.042 1.00 86.81 79 ASN A CA 1
ATOM 604 C C . ASN A 1 79 ? 10.576 -3.175 -16.607 1.00 86.81 79 ASN A C 1
ATOM 606 O O . ASN A 1 79 ? 9.516 -3.311 -15.993 1.00 86.81 79 ASN A O 1
ATOM 610 N N . LYS A 1 80 ? 11.750 -3.483 -16.047 1.00 89.62 80 LYS A N 1
ATOM 611 C CA . LYS A 1 80 ? 11.888 -4.067 -14.706 1.00 89.62 80 LYS A CA 1
ATOM 612 C C . LYS A 1 80 ? 11.097 -3.321 -13.621 1.00 89.62 80 LYS A C 1
ATOM 614 O O . LYS A 1 80 ? 10.449 -3.969 -12.801 1.00 89.62 80 LYS A O 1
AT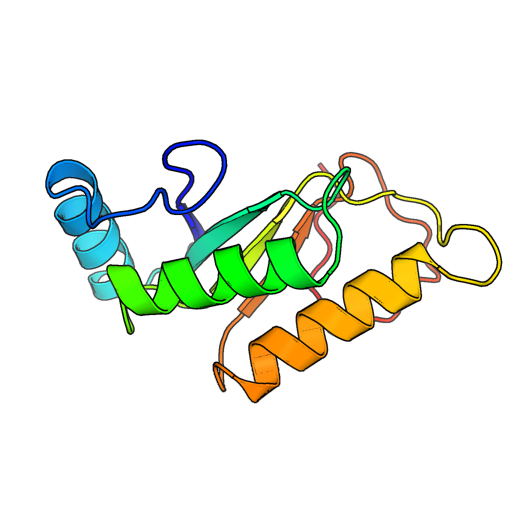OM 619 N N . TYR A 1 81 ? 11.146 -1.990 -13.591 1.00 89.62 81 TYR A N 1
ATOM 620 C CA . TYR A 1 81 ? 10.490 -1.195 -12.545 1.00 89.62 81 TYR A CA 1
ATOM 621 C C . TYR A 1 81 ? 8.981 -1.093 -12.777 1.00 89.62 81 TYR A C 1
ATOM 623 O O . TYR A 1 81 ? 8.205 -1.312 -11.852 1.00 89.62 81 TYR A O 1
ATOM 631 N N . ALA A 1 82 ? 8.548 -0.908 -14.026 1.00 87.56 82 ALA A N 1
ATOM 632 C CA . ALA A 1 82 ? 7.128 -0.978 -14.373 1.00 87.56 82 ALA A CA 1
ATOM 633 C C . ALA A 1 82 ? 6.515 -2.352 -14.051 1.00 87.56 82 ALA A C 1
ATOM 635 O O . ALA A 1 82 ? 5.414 -2.432 -13.503 1.00 87.56 82 ALA A O 1
ATOM 636 N N . GLY A 1 83 ? 7.252 -3.433 -14.322 1.00 90.38 83 GLY A N 1
ATOM 637 C CA . GLY A 1 83 ? 6.866 -4.795 -13.962 1.00 90.38 83 GLY A CA 1
ATOM 638 C C . GLY A 1 83 ? 6.740 -4.991 -12.450 1.00 90.38 83 GLY A C 1
ATOM 639 O O . GLY A 1 83 ? 5.768 -5.596 -11.999 1.00 90.38 83 GLY A O 1
ATOM 640 N N . LEU A 1 84 ? 7.665 -4.429 -11.663 1.00 92.31 84 LEU A N 1
ATOM 641 C CA . LEU A 1 84 ? 7.579 -4.429 -10.201 1.00 92.31 84 LEU A CA 1
ATOM 642 C C . LEU A 1 84 ? 6.313 -3.714 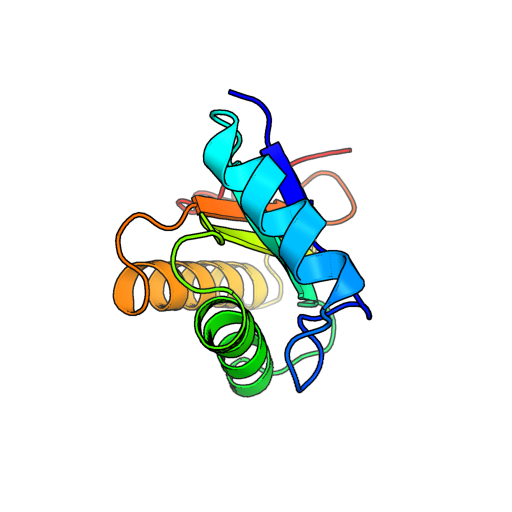-9.714 1.00 92.31 84 LEU A C 1
ATOM 644 O O . LEU A 1 84 ? 5.578 -4.281 -8.911 1.00 92.31 84 LEU A O 1
ATOM 648 N N . TYR A 1 85 ? 6.032 -2.505 -10.204 1.00 91.56 85 TYR A N 1
ATOM 649 C CA . TYR A 1 85 ? 4.862 -1.739 -9.761 1.00 91.56 85 TYR A CA 1
ATOM 650 C C . TYR A 1 85 ? 3.556 -2.438 -10.118 1.00 91.56 85 TYR A C 1
ATOM 652 O O . TYR A 1 85 ? 2.671 -2.561 -9.271 1.00 91.56 85 TYR A O 1
ATOM 660 N N . LYS A 1 86 ? 3.461 -2.987 -11.335 1.00 92.19 86 LYS A N 1
ATOM 661 C CA . LYS A 1 86 ? 2.328 -3.833 -11.710 1.00 92.19 86 LYS A CA 1
ATOM 662 C C . LYS A 1 86 ? 2.174 -5.007 -10.743 1.00 92.19 86 LYS A C 1
ATOM 664 O O . LYS A 1 86 ? 1.077 -5.254 -10.253 1.00 92.19 86 LYS A O 1
ATOM 669 N N . TYR A 1 87 ? 3.268 -5.705 -10.453 1.00 94.75 87 TYR A N 1
ATOM 670 C CA . TYR A 1 87 ? 3.252 -6.866 -9.575 1.00 94.75 87 TYR A CA 1
ATOM 671 C C . TYR A 1 87 ? 2.761 -6.528 -8.160 1.00 94.75 87 TYR A C 1
ATOM 673 O O . TYR A 1 87 ? 1.861 -7.196 -7.656 1.00 94.75 87 TYR A O 1
ATOM 681 N N . ILE A 1 88 ? 3.298 -5.482 -7.526 1.00 96.06 88 ILE A N 1
ATOM 682 C CA . ILE A 1 88 ? 2.923 -5.115 -6.148 1.00 96.06 88 ILE A CA 1
ATOM 683 C C . ILE A 1 88 ? 1.510 -4.520 -6.075 1.00 96.06 88 ILE A C 1
ATOM 685 O O . ILE A 1 88 ? 0.814 -4.716 -5.077 1.00 96.06 88 ILE A O 1
ATOM 689 N N . ASN A 1 89 ? 1.043 -3.861 -7.143 1.00 95.81 89 ASN A N 1
ATOM 690 C CA . ASN A 1 89 ? -0.357 -3.466 -7.271 1.00 95.81 89 ASN A CA 1
ATOM 691 C C . ASN A 1 89 ? -1.264 -4.692 -7.309 1.00 95.81 89 ASN A C 1
ATOM 693 O O . ASN A 1 89 ? -2.152 -4.817 -6.470 1.00 95.81 89 ASN A O 1
ATOM 697 N N . ASP A 1 90 ? -1.008 -5.614 -8.238 1.00 96.56 90 ASP A N 1
ATOM 698 C CA . ASP A 1 90 ? -1.806 -6.828 -8.404 1.00 96.56 90 ASP A CA 1
ATOM 699 C C . ASP A 1 90 ? -1.798 -7.670 -7.119 1.00 96.56 90 ASP A C 1
ATOM 701 O O . ASP A 1 90 ? -2.843 -8.178 -6.708 1.00 96.56 90 ASP A O 1
ATOM 705 N N . TYR A 1 91 ? -0.644 -7.769 -6.445 1.00 98.06 91 TYR A N 1
ATOM 706 C CA . TYR A 1 91 ? -0.525 -8.397 -5.131 1.00 98.06 91 TYR A CA 1
ATOM 707 C C . TYR A 1 91 ? -1.473 -7.745 -4.125 1.00 98.06 91 TYR A C 1
ATOM 709 O O . TYR A 1 91 ? -2.336 -8.432 -3.583 1.00 98.06 91 TYR A O 1
ATOM 717 N N . THR A 1 92 ? -1.369 -6.423 -3.950 1.00 98.19 92 THR A N 1
ATOM 718 C CA . THR A 1 92 ? -2.181 -5.657 -2.993 1.00 98.19 92 THR A CA 1
ATOM 719 C C . THR A 1 92 ? -3.672 -5.829 -3.259 1.00 98.19 92 THR A C 1
ATOM 721 O O . THR A 1 92 ? -4.429 -6.086 -2.332 1.00 98.19 92 THR A O 1
ATOM 724 N N . LYS A 1 93 ? -4.116 -5.736 -4.520 1.00 96.94 93 LYS A N 1
ATOM 725 C CA . LYS A 1 93 ? -5.542 -5.886 -4.868 1.00 96.94 93 LYS A CA 1
ATOM 726 C C . LYS A 1 93 ? -6.044 -7.315 -4.663 1.00 96.94 93 LYS A C 1
ATOM 728 O O . LYS A 1 93 ? -7.217 -7.504 -4.349 1.00 96.94 93 LYS A O 1
ATOM 733 N N . ARG A 1 94 ? -5.182 -8.317 -4.868 1.00 97.88 94 ARG A N 1
ATOM 734 C CA . ARG A 1 94 ? -5.522 -9.734 -4.689 1.00 97.88 94 ARG A CA 1
ATOM 735 C C . ARG A 1 94 ? -5.642 -10.109 -3.215 1.00 97.88 94 ARG A C 1
ATOM 737 O O . ARG A 1 94 ? -6.551 -10.861 -2.878 1.00 97.88 94 ARG A O 1
ATOM 744 N N . THR A 1 95 ? -4.731 -9.639 -2.364 1.00 98.06 95 THR A N 1
ATOM 745 C CA . THR A 1 95 ? -4.734 -9.957 -0.926 1.00 98.06 95 THR A CA 1
ATOM 746 C C . THR A 1 95 ? -5.665 -9.048 -0.130 1.00 98.06 95 THR A C 1
ATOM 748 O O . THR A 1 95 ? -6.278 -9.517 0.825 1.00 98.06 95 THR A O 1
ATOM 751 N N . HIS A 1 96 ? -5.861 -7.804 -0.582 1.00 97.38 96 HIS A N 1
ATOM 752 C CA . HIS A 1 96 ? -6.696 -6.790 0.070 1.00 97.38 96 HIS A CA 1
ATOM 753 C C . HIS A 1 96 ? -7.670 -6.148 -0.940 1.00 97.38 96 HIS A C 1
ATOM 755 O O . HIS A 1 96 ? -7.439 -5.036 -1.430 1.00 97.38 96 HIS A O 1
ATOM 761 N N . PRO A 1 97 ? -8.769 -6.839 -1.309 1.00 96.69 97 PRO A N 1
ATOM 762 C CA . PRO A 1 97 ? -9.727 -6.330 -2.287 1.00 96.69 97 PRO A CA 1
ATOM 763 C C . PRO A 1 97 ? -10.301 -4.962 -1.897 1.00 96.69 97 PRO A C 1
ATOM 765 O O . PRO A 1 97 ? -10.769 -4.764 -0.780 1.00 96.69 97 PRO A O 1
ATOM 768 N N . GLY A 1 98 ? -10.289 -4.014 -2.837 1.00 94.06 98 GLY A N 1
ATOM 769 C CA . GLY A 1 98 ? -10.754 -2.639 -2.609 1.00 94.06 98 GLY A CA 1
ATOM 770 C C . GLY A 1 98 ? -9.688 -1.680 -2.068 1.00 94.06 98 GLY A C 1
ATOM 771 O O . GLY A 1 98 ? -9.939 -0.476 -2.034 1.00 94.06 98 GLY A O 1
ATOM 772 N N . ALA A 1 99 ? -8.494 -2.173 -1.722 1.00 97.25 99 ALA A N 1
ATOM 773 C CA . ALA A 1 99 ? -7.371 -1.336 -1.315 1.00 97.25 99 ALA A CA 1
ATOM 774 C C . ALA A 1 99 ? -6.998 -0.314 -2.396 1.00 97.25 99 ALA A C 1
ATOM 776 O O . ALA A 1 99 ? -6.875 -0.661 -3.572 1.00 97.25 99 ALA A O 1
ATOM 777 N N . TYR A 1 100 ? -6.746 0.934 -2.013 1.00 96.81 100 TYR A N 1
ATOM 778 C CA . TYR A 1 100 ? -6.126 1.938 -2.878 1.00 96.81 100 TYR A CA 1
ATOM 779 C C . TYR A 1 100 ? -4.618 1.689 -3.008 1.00 96.81 100 TYR A C 1
ATOM 781 O O . TYR A 1 100 ? -3.983 1.156 -2.103 1.00 96.81 100 TYR A O 1
ATOM 789 N N . THR A 1 101 ? -4.037 2.085 -4.135 1.00 96.31 101 THR A N 1
ATOM 790 C CA . THR A 1 101 ? -2.596 1.992 -4.394 1.00 96.31 101 THR A CA 1
ATOM 791 C C . THR A 1 101 ? -2.124 3.303 -5.005 1.00 96.31 101 THR A C 1
ATOM 793 O O . THR A 1 101 ? -2.713 3.802 -5.967 1.00 96.31 101 THR A O 1
ATOM 796 N N . VAL A 1 102 ? -1.080 3.877 -4.415 1.00 95.00 102 VAL A N 1
ATOM 797 C CA . VAL A 1 102 ? -0.459 5.134 -4.848 1.00 95.00 102 VAL A CA 1
ATOM 798 C C . VAL A 1 102 ? 1.043 4.912 -4.961 1.00 95.00 102 VAL A C 1
ATOM 800 O O . VAL A 1 102 ? 1.611 4.262 -4.091 1.00 95.00 102 VAL A O 1
ATOM 803 N N . LEU A 1 103 ? 1.678 5.439 -6.004 1.00 92.62 103 LEU A N 1
ATOM 804 C CA . LEU A 1 103 ? 3.124 5.408 -6.204 1.00 92.62 103 LEU A CA 1
ATOM 805 C C . LEU A 1 103 ? 3.683 6.830 -6.205 1.00 92.62 103 LEU A C 1
ATOM 807 O O . LEU A 1 103 ? 3.216 7.687 -6.956 1.00 92.62 103 LEU A O 1
ATOM 811 N N . ASN A 1 104 ? 4.714 7.048 -5.393 1.00 92.62 104 ASN A N 1
ATOM 812 C CA . ASN A 1 104 ? 5.537 8.247 -5.400 1.00 92.62 104 ASN A CA 1
ATOM 813 C C . ASN A 1 104 ? 6.924 7.943 -6.004 1.00 92.62 104 ASN A C 1
ATOM 815 O O . ASN A 1 104 ? 7.771 7.346 -5.332 1.00 92.62 104 ASN A O 1
ATOM 819 N N . PRO A 1 105 ? 7.170 8.343 -7.262 1.00 86.81 105 PRO A N 1
ATOM 820 C CA . PRO A 1 105 ? 8.441 8.163 -7.967 1.00 86.81 105 PRO A CA 1
ATOM 821 C C . PRO A 1 105 ? 9.543 9.179 -7.619 1.00 86.81 105 PRO A C 1
ATOM 823 O O . PRO A 1 105 ? 10.569 9.239 -8.298 1.00 86.81 105 PRO A O 1
ATOM 826 N N . VAL A 1 106 ? 9.339 10.036 -6.608 1.00 80.94 106 VAL A N 1
ATOM 827 C CA . VAL A 1 106 ? 10.305 11.071 -6.161 1.00 80.94 106 VAL A CA 1
ATOM 828 C C . VAL A 1 106 ? 10.630 12.135 -7.232 1.00 80.94 106 VAL A C 1
ATOM 830 O O . VAL A 1 106 ? 11.348 13.097 -6.970 1.00 80.94 106 VAL A O 1
ATOM 833 N N . SER A 1 107 ? 10.110 11.986 -8.449 1.00 83.06 107 SER A N 1
ATOM 834 C CA . SER A 1 107 ? 10.309 12.864 -9.600 1.00 83.06 107 SER A CA 1
ATOM 835 C C . SER A 1 107 ? 9.305 12.509 -10.703 1.00 83.06 107 SER A C 1
ATOM 837 O O . SER A 1 107 ? 8.801 11.387 -10.698 1.00 83.06 107 SER A O 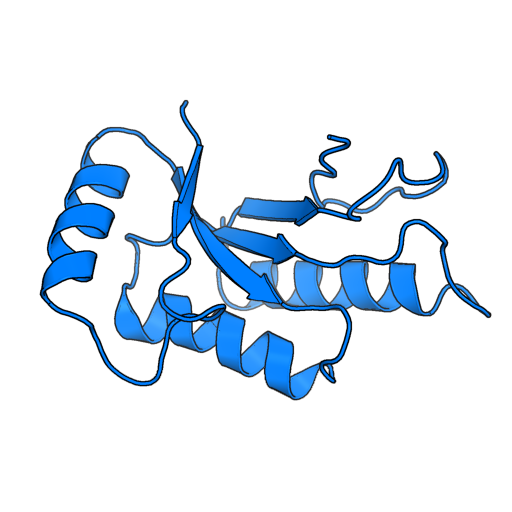1
ATOM 839 N N . PRO A 1 108 ? 9.034 13.414 -11.660 1.00 82.56 108 PRO A N 1
ATOM 840 C CA . PRO A 1 108 ? 8.048 13.172 -12.706 1.00 82.56 108 PRO A CA 1
ATOM 841 C C . PRO A 1 108 ? 8.262 11.851 -13.449 1.00 82.56 108 PRO A C 1
ATOM 843 O O . PRO A 1 108 ? 9.328 11.623 -14.033 1.00 82.56 108 PRO A O 1
ATOM 846 N N . MET A 1 109 ? 7.241 10.994 -13.452 1.00 77.69 109 MET A N 1
ATOM 847 C CA . MET A 1 109 ? 7.283 9.741 -14.206 1.00 77.69 109 MET A CA 1
ATOM 848 C C . MET A 1 109 ? 7.102 9.981 -15.700 1.00 77.69 109 MET A C 1
ATOM 850 O O . MET A 1 109 ? 6.333 10.831 -16.151 1.00 77.69 109 MET A O 1
ATOM 854 N N . ALA A 1 110 ? 7.804 9.187 -16.505 1.00 70.19 110 ALA A N 1
ATOM 855 C CA . ALA A 1 110 ? 7.609 9.225 -17.944 1.00 70.19 110 ALA A CA 1
ATOM 856 C C . ALA A 1 110 ? 6.183 8.774 -18.327 1.00 70.19 110 ALA A C 1
ATOM 858 O O . ALA A 1 110 ? 5.642 7.821 -17.777 1.00 70.19 110 ALA A O 1
ATOM 859 N N . ALA A 1 111 ? 5.576 9.428 -19.321 1.00 63.81 111 ALA A N 1
ATOM 860 C CA . ALA A 1 111 ? 4.154 9.268 -19.653 1.00 63.81 111 ALA A CA 1
ATOM 861 C C . ALA A 1 111 ? 3.713 7.852 -20.097 1.00 63.81 111 ALA A C 1
ATOM 863 O O . ALA A 1 111 ? 2.522 7.606 -20.236 1.00 63.81 111 ALA A O 1
ATOM 864 N N . TYR A 1 112 ? 4.642 6.921 -20.336 1.00 65.44 112 TYR A N 1
ATOM 865 C CA . TYR A 1 112 ? 4.343 5.545 -20.760 1.00 65.44 112 TYR A CA 1
ATOM 866 C C . TYR A 1 112 ? 3.952 4.601 -19.609 1.00 65.44 112 TYR A C 1
ATOM 868 O O . TYR A 1 112 ? 3.725 3.412 -19.833 1.00 65.44 112 TYR A O 1
ATOM 876 N N . TYR A 1 113 ? 3.882 5.101 -18.377 1.00 63.69 113 TYR A N 1
ATOM 877 C CA . TYR A 1 113 ? 3.380 4.341 -17.241 1.00 63.69 113 TYR A CA 1
ATOM 878 C C . TYR A 1 113 ? 1.850 4.258 -17.252 1.00 63.69 113 TYR A C 1
ATOM 880 O O . TYR A 1 113 ? 1.162 5.031 -16.596 1.00 63.69 113 TYR A O 1
ATOM 888 N N . GLU A 1 114 ? 1.311 3.275 -17.972 1.00 55.62 114 GLU A N 1
ATOM 889 C CA . GLU A 1 114 ? -0.083 2.845 -17.819 1.00 55.62 114 GLU A CA 1
ATOM 890 C C . GLU A 1 114 ? -0.147 1.637 -16.873 1.00 55.62 114 GLU A C 1
ATOM 892 O O . GLU A 1 114 ? -0.134 0.476 -17.281 1.00 55.62 114 GLU A O 1
ATOM 897 N N . VAL A 1 115 ? -0.182 1.911 -15.572 1.00 59.22 115 VAL A N 1
ATOM 898 C CA . VAL A 1 115 ? -0.504 0.930 -14.525 1.00 59.22 115 VAL A CA 1
ATOM 899 C C . VAL A 1 115 ? -1.685 1.464 -13.719 1.00 59.22 115 VAL A C 1
ATOM 901 O O . VAL A 1 115 ? -1.794 2.670 -13.530 1.00 59.22 115 VAL A O 1
ATOM 904 N N . GLU A 1 116 ? -2.571 0.591 -13.221 1.00 65.25 116 GLU A N 1
ATOM 905 C CA . GLU A 1 116 ? -3.698 0.963 -12.333 1.00 65.25 116 GLU A CA 1
ATOM 906 C C . GLU A 1 116 ? -3.230 1.387 -10.921 1.00 65.25 116 GLU A C 1
ATOM 908 O O . GLU A 1 116 ? -3.836 1.049 -9.903 1.00 65.25 116 GLU A O 1
ATOM 913 N N . ILE A 1 117 ? -2.116 2.110 -10.849 1.00 74.00 117 ILE A N 1
ATOM 914 C CA . ILE A 1 117 ? -1.599 2.751 -9.650 1.00 74.00 117 ILE A CA 1
ATOM 915 C C . ILE A 1 117 ? -1.668 4.248 -9.891 1.00 74.00 117 ILE A C 1
ATOM 917 O O . ILE A 1 117 ? -1.196 4.746 -10.911 1.00 74.00 117 ILE A O 1
ATOM 921 N N . MET A 1 118 ? -2.235 4.976 -8.936 1.00 75.56 118 MET A N 1
ATOM 922 C CA . MET A 1 118 ? -2.201 6.430 -8.985 1.00 75.56 118 MET A CA 1
ATOM 923 C C . MET A 1 118 ? -0.762 6.904 -8.776 1.00 75.56 118 MET A C 1
ATOM 925 O O . MET A 1 118 ? -0.186 6.662 -7.719 1.00 75.56 118 MET A O 1
ATOM 929 N N . VAL A 1 119 ? -0.192 7.583 -9.765 1.00 75.88 119 VAL A N 1
ATOM 930 C CA . VAL A 1 119 ? 1.131 8.206 -9.661 1.00 75.88 119 VAL A CA 1
ATOM 931 C C . VAL A 1 119 ? 0.970 9.647 -9.183 1.00 75.88 119 VAL A C 1
ATOM 933 O O . VAL A 1 119 ? 0.083 10.356 -9.662 1.00 75.88 119 VAL A O 1
ATOM 936 N N . ILE A 1 120 ? 1.800 10.073 -8.229 1.00 68.19 120 ILE A N 1
ATOM 937 C CA . ILE A 1 120 ? 1.854 11.465 -7.769 1.00 68.19 120 ILE A CA 1
ATOM 938 C C . ILE A 1 120 ? 3.209 12.058 -8.145 1.00 68.19 120 ILE A C 1
ATOM 940 O O . ILE A 1 120 ? 4.233 11.618 -7.633 1.00 68.19 120 ILE A O 1
ATOM 944 N N . ASP A 1 121 ? 3.188 13.093 -8.981 1.00 63.00 121 ASP A N 1
ATOM 945 C CA . ASP A 1 121 ? 4.351 13.935 -9.251 1.00 63.00 121 ASP A CA 1
ATOM 946 C C . ASP A 1 121 ? 4.329 15.122 -8.269 1.00 63.00 121 ASP A C 1
ATOM 948 O O . ASP A 1 121 ? 3.341 15.864 -8.216 1.00 63.00 121 ASP A O 1
ATOM 952 N N . LEU A 1 122 ? 5.381 15.263 -7.453 1.00 55.78 122 LEU A N 1
ATOM 953 C CA . LEU A 1 122 ? 5.557 16.368 -6.495 1.00 55.78 122 LEU A CA 1
ATOM 954 C C . LEU A 1 122 ? 6.308 17.556 -7.108 1.00 55.78 122 LEU A C 1
ATOM 956 O O . LEU A 1 122 ? 7.240 17.323 -7.912 1.00 55.78 122 LEU A O 1
#

Sequence (122 aa):
MPILVANLVNRPDSAVDSDWQGVITRGAGSSKIVLGYVRTGYLGTARIEEDIDMWYTLYGENIGGIFFDEGWPECGADNKYAGLYKYINDYTKRTHPGAYTVLNPVSPMAAYYEVEIMVIDL

Foldseek 3Di:
DAEAEDQDPQFCPDAADPVVLVVLVVQLVVPYAYAYHAEDQPDDLVVSLVRLVSCCVHRNPSHQAHEYEQQALDLPVVSVRLVSLQVSVVSNCVVPPRHAAEYENVAHHDPPNPHSHHYDHD

Organism: NCBI:txid293559